Protein AF-A0A2S9FAB2-F1 (afdb_monomer_lite)

Secondary structure (DSSP, 8-state):
------SS--TTT-S--PPP---HHHHHHHHHHHH----EEEE---SSSEEEEEE-TT--EEEEEEE--TTS-HHHHHHHHHHHHHHHHH-TTS----PPP-TTS-SS-EEESSSSSEEE-

pLDDT: mean 88.56, std 12.94, range [40.56, 98.06]

Foldseek 3Di:
DPPPDPPADDCVVDVFAAEQPFDQVNVCVCCCPWAVDNWGWDWPDDGHWTKTFTAHPVRHTPDIDIKHRPRDDPVNVVVVLVVQVVCCVVPVVDDGDHFDATPVRDSWDWDPPSGPDTIID

Radius of gyration: 15.73 Å; chains: 1; bounding box: 43×38×42 Å

Sequence (121 aa):
MHSDSPAGFNFLEQRELPAPQVSEAQAQDILAAHYGLAAHATSLGSQQDKNFTVHDENGTVLGVLKIANPAFTPAELAAQDAAATLIADAEPTLRVSVPLPNTDGEKCTAVTGLVDGTAYV

Structure (mmCIF, N/CA/C/O backbone):
data_AF-A0A2S9FAB2-F1
#
_entry.id   AF-A0A2S9FAB2-F1
#
loop_
_atom_site.group_PDB
_atom_site.id
_atom_site.type_symbol
_atom_site.label_atom_id
_atom_site.label_alt_id
_atom_site.label_comp_id
_atom_site.label_asym_id
_atom_site.label_entity_id
_atom_site.label_seq_id
_atom_site.pdbx_PDB_ins_code
_atom_site.Cartn_x
_atom_site.Cartn_y
_atom_site.Cartn_z
_atom_site.occupancy
_atom_site.B_iso_or_equiv
_atom_site.auth_seq_id
_atom_site.auth_comp_id
_atom_site.auth_asym_id
_atom_site.auth_atom_id
_atom_site.pdbx_PDB_model_num
ATOM 1 N N . MET A 1 1 ? 29.163 10.207 -25.923 1.00 40.56 1 MET A N 1
ATOM 2 C CA . MET A 1 1 ? 28.844 9.335 -24.776 1.00 40.56 1 MET A CA 1
ATOM 3 C C . MET A 1 1 ? 27.448 9.712 -24.327 1.00 40.56 1 MET A C 1
ATOM 5 O O . MET A 1 1 ? 27.291 10.794 -23.786 1.00 40.56 1 MET A O 1
ATOM 9 N N . HIS A 1 2 ? 26.442 8.906 -24.667 1.00 42.38 2 HIS A N 1
ATOM 10 C CA . HIS A 1 2 ? 25.124 9.038 -24.049 1.00 42.38 2 HIS A CA 1
ATOM 11 C C . HIS A 1 2 ? 25.258 8.432 -22.654 1.00 42.38 2 HIS A C 1
ATOM 13 O O . HIS A 1 2 ? 25.544 7.244 -22.528 1.00 42.38 2 HIS A O 1
ATOM 19 N N . SER A 1 3 ? 25.180 9.274 -21.631 1.00 48.03 3 SER A N 1
ATOM 20 C CA . SER A 1 3 ? 24.963 8.838 -20.260 1.00 48.03 3 SER A CA 1
ATOM 21 C C . SER A 1 3 ? 23.567 8.232 -20.213 1.00 48.03 3 SER A C 1
ATOM 23 O O . SER A 1 3 ? 22.576 8.959 -20.238 1.00 48.03 3 SER A O 1
ATOM 25 N N . ASP A 1 4 ? 23.509 6.906 -20.235 1.00 54.16 4 ASP A N 1
ATOM 26 C CA . ASP A 1 4 ? 22.299 6.149 -19.945 1.00 54.16 4 ASP A CA 1
ATOM 27 C C . ASP A 1 4 ? 22.052 6.322 -18.441 1.00 54.16 4 ASP A C 1
ATOM 29 O O . ASP A 1 4 ? 22.584 5.586 -17.608 1.00 54.16 4 ASP A O 1
ATOM 33 N N . SER A 1 5 ? 21.386 7.419 -18.070 1.00 54.16 5 SER A N 1
ATOM 34 C CA . SER A 1 5 ? 20.937 7.608 -16.694 1.00 54.16 5 SER A CA 1
ATOM 35 C C . SER A 1 5 ? 19.972 6.469 -16.372 1.00 54.16 5 SER A C 1
ATOM 37 O O . SER A 1 5 ? 19.075 6.209 -17.179 1.00 54.16 5 SER A O 1
ATOM 39 N N . PRO A 1 6 ? 20.131 5.775 -15.231 1.00 53.69 6 PRO A N 1
ATOM 40 C CA . PRO A 1 6 ? 19.186 4.740 -14.850 1.00 53.69 6 PRO A CA 1
ATOM 41 C C . PRO A 1 6 ? 17.785 5.355 -14.805 1.00 53.69 6 PRO A C 1
ATOM 43 O O . PRO A 1 6 ? 17.596 6.447 -14.277 1.00 53.69 6 PRO A O 1
ATOM 46 N N . ALA A 1 7 ? 16.805 4.660 -15.384 1.00 65.69 7 ALA A N 1
ATOM 47 C CA . ALA A 1 7 ? 15.415 5.117 -15.410 1.00 65.69 7 ALA A CA 1
ATOM 48 C C . ALA A 1 7 ? 14.771 5.183 -14.008 1.00 65.69 7 ALA A C 1
ATOM 50 O O . ALA A 1 7 ? 13.677 5.724 -13.873 1.00 65.69 7 ALA A O 1
ATOM 51 N N . GLY A 1 8 ? 15.443 4.633 -12.992 1.00 62.66 8 GLY A N 1
ATOM 52 C CA . GLY A 1 8 ? 15.024 4.607 -11.593 1.00 62.66 8 GLY A CA 1
ATOM 53 C C . GLY A 1 8 ? 15.958 5.395 -10.674 1.00 62.66 8 GLY A C 1
ATOM 54 O O . GLY A 1 8 ? 16.930 6.021 -11.107 1.00 62.66 8 GLY A O 1
ATOM 55 N N . PHE A 1 9 ? 15.668 5.356 -9.376 1.00 67.25 9 PHE A N 1
ATOM 56 C CA . PHE A 1 9 ? 16.416 6.124 -8.385 1.00 67.25 9 PHE A CA 1
ATOM 57 C C . PHE A 1 9 ? 17.896 5.713 -8.301 1.00 67.25 9 PHE A C 1
ATOM 59 O O . PHE A 1 9 ? 18.233 4.545 -8.096 1.00 67.25 9 PHE A O 1
ATOM 66 N N . ASN A 1 10 ? 18.802 6.690 -8.404 1.00 73.12 10 ASN A N 1
ATOM 67 C CA . ASN A 1 10 ? 20.240 6.452 -8.324 1.00 73.12 10 ASN A CA 1
ATOM 68 C C . ASN A 1 10 ? 20.768 6.596 -6.885 1.00 73.12 10 ASN A C 1
ATOM 70 O O . ASN A 1 10 ? 21.169 7.677 -6.449 1.00 73.12 10 ASN A O 1
ATOM 74 N N . PHE A 1 11 ? 20.847 5.473 -6.170 1.00 66.62 11 PHE A N 1
ATOM 75 C CA . PHE A 1 11 ? 21.362 5.396 -4.794 1.00 66.62 11 PHE A CA 1
ATOM 76 C C . PHE A 1 11 ? 22.841 5.789 -4.627 1.00 66.62 11 PHE A C 1
ATOM 78 O O . PHE A 1 11 ? 23.293 6.019 -3.506 1.00 66.62 11 PHE A O 1
ATOM 85 N N . LEU A 1 12 ? 23.623 5.849 -5.712 1.00 69.56 12 LEU A N 1
ATOM 86 C CA . LEU A 1 12 ? 25.028 6.271 -5.652 1.00 69.56 12 LEU A CA 1
ATOM 87 C C . LEU A 1 12 ? 25.173 7.797 -5.664 1.00 69.56 12 LEU A C 1
ATOM 89 O O . LEU A 1 12 ? 26.172 8.324 -5.176 1.00 69.56 12 LEU A O 1
ATOM 93 N N . GLU A 1 13 ? 24.175 8.502 -6.198 1.00 68.62 13 GLU A N 1
ATOM 94 C CA . GLU A 1 13 ? 24.152 9.964 -6.289 1.00 68.62 13 GLU A CA 1
ATOM 95 C C . GLU A 1 13 ? 23.318 10.602 -5.173 1.00 68.62 13 GLU A C 1
ATOM 97 O O . GLU A 1 13 ? 23.619 11.716 -4.743 1.00 68.62 13 GLU A O 1
ATOM 102 N N . GLN A 1 14 ? 22.308 9.895 -4.656 1.00 63.03 14 GLN A N 1
ATOM 103 C CA . GLN A 1 14 ? 21.452 10.368 -3.569 1.00 63.03 14 GLN A CA 1
ATOM 104 C C . GLN A 1 14 ? 21.472 9.389 -2.392 1.00 63.03 14 GLN A C 1
ATOM 106 O O . GLN A 1 14 ? 21.125 8.218 -2.521 1.00 63.03 14 GLN A O 1
ATOM 111 N N . ARG A 1 15 ? 21.907 9.891 -1.227 1.00 61.06 15 ARG A N 1
ATOM 112 C CA . ARG A 1 15 ? 22.207 9.076 -0.037 1.00 61.06 15 ARG A CA 1
ATOM 113 C C . ARG A 1 15 ? 20.979 8.494 0.658 1.00 61.06 15 ARG A C 1
ATOM 115 O O . ARG A 1 15 ? 21.099 7.436 1.267 1.00 61.06 15 ARG A O 1
ATOM 122 N N . GLU A 1 16 ? 19.841 9.179 0.611 1.00 67.56 16 GLU A N 1
ATOM 123 C CA . GLU A 1 16 ? 18.630 8.777 1.327 1.00 67.56 16 GLU A CA 1
ATOM 124 C C . GLU A 1 16 ? 17.383 9.108 0.505 1.00 67.56 16 GLU A C 1
ATOM 126 O O . GLU A 1 16 ? 17.321 10.141 -0.162 1.00 67.56 16 GLU A O 1
ATOM 131 N N . LEU A 1 17 ? 16.392 8.220 0.587 1.00 75.06 17 LEU A N 1
ATOM 132 C CA . LEU A 1 17 ? 15.041 8.409 0.069 1.00 75.06 17 LEU A CA 1
ATOM 133 C C . LEU A 1 17 ? 14.121 8.660 1.260 1.00 75.06 17 LEU A C 1
ATOM 135 O O . LEU A 1 17 ? 13.674 7.692 1.871 1.00 75.06 17 LEU A O 1
ATOM 139 N N . PRO A 1 18 ? 13.854 9.918 1.646 1.00 79.88 18 PRO A N 1
ATOM 140 C CA . PRO A 1 18 ? 12.978 10.173 2.775 1.00 79.88 18 PRO A CA 1
ATOM 141 C C . PRO A 1 18 ? 11.581 9.625 2.482 1.00 79.88 18 PRO A C 1
ATOM 143 O O . PRO A 1 18 ? 11.029 9.841 1.401 1.00 79.88 18 PRO A O 1
ATOM 146 N N . ALA A 1 19 ? 11.004 8.941 3.468 1.00 83.31 19 ALA A N 1
ATOM 147 C CA . ALA A 1 19 ? 9.637 8.452 3.386 1.00 83.31 19 ALA A CA 1
ATOM 148 C C . ALA A 1 19 ? 8.637 9.600 3.132 1.00 83.31 19 ALA A C 1
ATOM 150 O O . ALA A 1 19 ? 8.793 10.686 3.716 1.00 83.31 19 ALA A O 1
ATOM 151 N N . PRO A 1 20 ? 7.573 9.355 2.340 1.00 86.19 20 PRO A N 1
ATOM 152 C CA . PRO A 1 20 ? 6.453 10.276 2.194 1.00 86.19 20 PRO A CA 1
ATOM 153 C C . PRO A 1 20 ? 5.937 10.777 3.548 1.00 86.19 20 PRO A C 1
ATOM 155 O O . PRO A 1 20 ? 5.670 9.991 4.464 1.00 86.19 20 PRO A O 1
ATOM 158 N N . GLN A 1 21 ? 5.765 12.094 3.676 1.00 89.75 21 GLN A N 1
ATOM 159 C CA . GLN A 1 21 ? 5.213 12.723 4.878 1.00 89.75 21 GLN A CA 1
ATOM 160 C C . GLN A 1 21 ? 3.684 12.672 4.852 1.00 89.75 21 GLN A C 1
ATOM 162 O O . GLN A 1 21 ? 3.012 13.679 4.659 1.00 89.75 21 GLN A O 1
ATOM 167 N N . VAL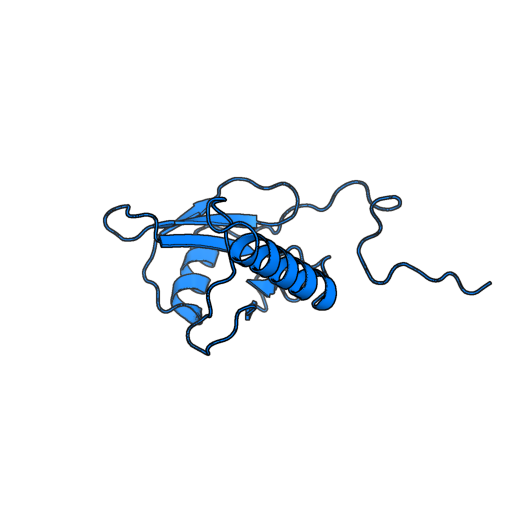 A 1 22 ? 3.145 11.467 5.032 1.00 93.06 22 VAL A N 1
ATOM 168 C CA . VAL A 1 22 ? 1.702 11.215 5.090 1.00 93.06 22 VAL A CA 1
ATOM 169 C C . VAL A 1 22 ? 1.278 10.991 6.537 1.00 93.06 22 VAL A C 1
ATOM 171 O O . VAL A 1 22 ? 1.897 10.207 7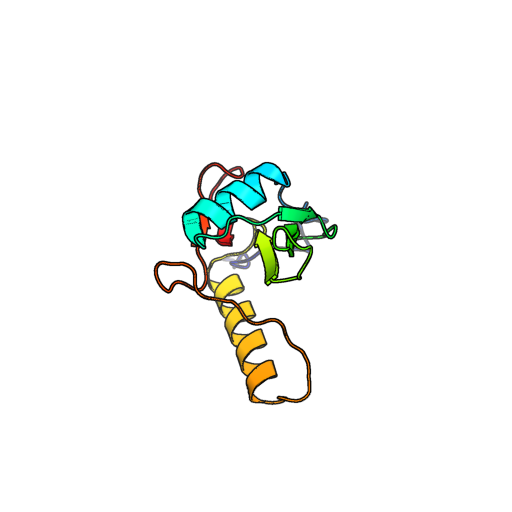.265 1.00 93.06 22 VAL A O 1
ATOM 174 N N . SER A 1 23 ? 0.235 11.701 6.961 1.00 95.00 23 SER A N 1
ATOM 175 C CA . SER A 1 23 ? -0.370 11.559 8.287 1.00 95.00 23 SER A CA 1
ATOM 176 C C . SER A 1 23 ? -1.311 10.355 8.363 1.00 95.00 23 SER A C 1
ATOM 178 O O . SER A 1 23 ? -1.800 9.854 7.353 1.00 95.00 23 SER A O 1
ATOM 180 N N . GLU A 1 24 ? -1.608 9.910 9.581 1.00 96.75 24 GLU A N 1
ATOM 181 C CA . GLU A 1 24 ? -2.590 8.845 9.814 1.00 96.75 24 GLU A CA 1
ATOM 182 C C . GLU A 1 24 ? -4.001 9.254 9.372 1.00 96.75 24 GLU A C 1
ATOM 184 O O . GLU A 1 24 ? -4.722 8.421 8.840 1.00 96.75 24 GLU A O 1
ATOM 189 N N . ALA A 1 25 ? -4.376 10.531 9.510 1.00 97.19 25 ALA A N 1
ATOM 190 C CA . ALA A 1 25 ? -5.661 11.035 9.023 1.00 97.19 25 ALA A CA 1
ATOM 191 C C . ALA A 1 25 ? -5.770 10.929 7.492 1.00 97.19 25 ALA A C 1
ATOM 193 O O . ALA A 1 25 ? -6.734 10.376 6.982 1.00 97.19 25 ALA A O 1
ATOM 194 N N . GLN A 1 26 ? -4.733 11.348 6.759 1.00 96.88 26 GLN A N 1
ATOM 195 C CA . GLN A 1 26 ? -4.699 11.200 5.298 1.00 96.88 26 GLN A CA 1
ATOM 196 C C . GLN A 1 26 ? -4.722 9.728 4.863 1.00 96.88 26 GLN A C 1
ATOM 198 O O . GLN A 1 26 ? -5.348 9.389 3.864 1.00 96.88 26 GLN A O 1
ATOM 203 N N . ALA A 1 27 ? -4.061 8.838 5.609 1.00 97.06 27 ALA A N 1
ATOM 204 C CA . ALA A 1 27 ? -4.140 7.401 5.358 1.00 97.06 27 ALA A CA 1
ATOM 205 C C . ALA A 1 27 ? -5.574 6.867 5.528 1.00 97.06 27 ALA A C 1
ATOM 207 O O . ALA A 1 27 ? -6.020 6.048 4.728 1.00 97.06 27 ALA A O 1
ATOM 208 N N . GLN A 1 28 ? -6.313 7.353 6.530 1.00 97.94 28 GLN A N 1
ATOM 209 C CA . GLN A 1 28 ? -7.724 7.005 6.737 1.00 97.94 28 GLN A CA 1
ATOM 210 C C . GLN A 1 28 ? -8.614 7.548 5.612 1.00 97.94 28 GLN A C 1
ATOM 212 O O . GLN A 1 28 ? -9.471 6.819 5.118 1.00 97.94 28 GLN A O 1
ATOM 217 N N . ASP A 1 29 ? -8.361 8.770 5.136 1.00 97.62 29 ASP A N 1
ATOM 218 C CA . ASP A 1 29 ? -9.077 9.342 3.989 1.00 97.62 29 ASP A CA 1
ATOM 219 C C . ASP A 1 29 ? -8.875 8.498 2.717 1.00 97.62 29 ASP A C 1
ATOM 221 O O . ASP A 1 29 ? -9.830 8.233 1.989 1.00 97.62 29 ASP A O 1
ATOM 225 N N . ILE A 1 30 ? -7.651 8.010 2.475 1.00 97.31 30 ILE A N 1
ATOM 226 C CA . ILE A 1 30 ? -7.333 7.110 1.351 1.00 97.31 30 ILE A C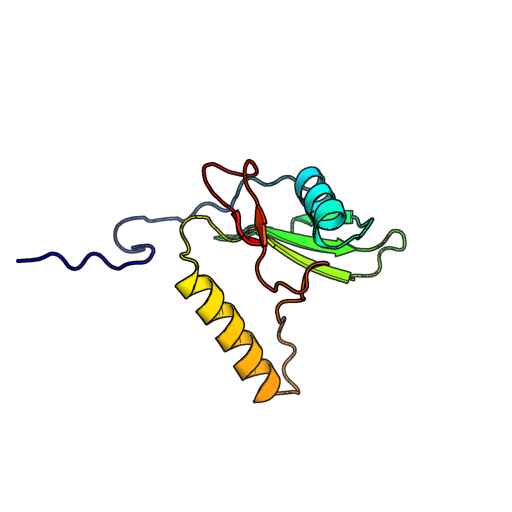A 1
ATOM 227 C C . ILE A 1 30 ? -8.091 5.784 1.475 1.00 97.31 30 ILE A C 1
ATOM 229 O O . ILE A 1 30 ? -8.673 5.311 0.497 1.00 97.31 30 ILE A O 1
ATOM 233 N N . LEU A 1 31 ? -8.107 5.187 2.671 1.00 97.81 31 LEU A N 1
ATOM 234 C CA . LEU A 1 31 ? -8.834 3.943 2.943 1.00 97.81 31 LEU A CA 1
ATOM 235 C C . LEU A 1 31 ? -10.337 4.102 2.696 1.00 97.81 31 LEU A C 1
ATOM 237 O O . LEU A 1 31 ? -10.951 3.244 2.059 1.00 97.81 31 LEU A O 1
ATOM 241 N N . ALA A 1 32 ? -10.921 5.216 3.134 1.00 97.44 32 ALA A N 1
ATOM 242 C CA . ALA A 1 32 ? -12.327 5.509 2.902 1.00 97.44 32 ALA A CA 1
ATOM 243 C C . ALA A 1 32 ? -12.622 5.735 1.410 1.00 97.44 32 ALA A C 1
ATOM 245 O O . ALA A 1 32 ? -13.579 5.170 0.883 1.00 97.44 32 ALA A O 1
ATOM 246 N N . ALA A 1 33 ? -11.794 6.528 0.725 1.00 97.12 33 ALA A N 1
ATOM 247 C CA . ALA A 1 33 ? -12.033 6.941 -0.655 1.00 97.12 33 ALA A CA 1
ATOM 248 C C . ALA A 1 33 ? -11.819 5.819 -1.682 1.00 97.12 33 ALA A C 1
ATOM 250 O O . ALA A 1 33 ? -12.610 5.701 -2.613 1.00 97.12 33 ALA A O 1
ATOM 251 N N . HIS A 1 34 ? -10.769 5.009 -1.521 1.00 97.19 34 HIS A N 1
ATOM 252 C CA . HIS A 1 34 ? -10.355 4.030 -2.535 1.00 97.19 34 HIS A CA 1
ATOM 253 C C . HIS A 1 34 ? -10.638 2.582 -2.144 1.00 97.19 34 HIS A C 1
ATOM 255 O O . HIS A 1 34 ? -10.721 1.716 -3.009 1.00 97.19 34 HIS A O 1
ATOM 261 N N . TYR A 1 35 ? -10.792 2.296 -0.851 1.00 96.75 35 TYR A N 1
ATOM 262 C CA . TYR A 1 35 ? -11.033 0.936 -0.366 1.00 96.75 35 TYR A CA 1
ATOM 263 C C . TYR A 1 35 ? -12.414 0.775 0.283 1.00 96.75 35 TYR A C 1
ATOM 265 O O . TYR A 1 35 ? -12.804 -0.342 0.616 1.00 96.75 35 TYR A O 1
ATOM 273 N N . GLY A 1 36 ? -13.177 1.864 0.455 1.00 96.50 36 GLY A N 1
ATOM 274 C CA . GLY A 1 36 ? -14.477 1.836 1.129 1.00 96.50 36 GLY A CA 1
ATOM 275 C C . GLY A 1 36 ? -14.384 1.416 2.600 1.00 96.50 36 GLY A C 1
ATOM 276 O O . GLY A 1 36 ? -15.363 0.929 3.164 1.00 96.50 36 GLY A O 1
ATOM 277 N N . LEU A 1 37 ? -13.205 1.562 3.214 1.00 96.56 37 LEU A N 1
ATOM 278 C CA . LEU A 1 37 ? -12.927 1.112 4.573 1.00 96.56 37 LEU A CA 1
ATOM 279 C C . LEU A 1 37 ? -13.005 2.283 5.553 1.00 96.56 37 LEU A C 1
ATOM 281 O O . LEU A 1 37 ? -12.161 3.176 5.540 1.00 96.56 37 LEU A O 1
ATOM 285 N N . ALA A 1 38 ? -13.980 2.232 6.461 1.00 96.06 38 ALA A N 1
ATOM 286 C CA . ALA A 1 38 ? -13.944 3.004 7.698 1.00 96.06 38 ALA A CA 1
ATOM 287 C C . ALA A 1 38 ? -13.001 2.291 8.679 1.00 96.06 38 ALA A C 1
ATOM 289 O O . ALA A 1 38 ? -13.402 1.379 9.400 1.00 96.06 38 ALA A O 1
ATOM 290 N N . ALA A 1 39 ? -11.720 2.646 8.627 1.00 97.31 39 ALA A N 1
ATOM 291 C CA . ALA A 1 39 ? -10.667 1.982 9.382 1.00 97.31 39 ALA A CA 1
ATOM 292 C C . ALA A 1 39 ? -9.694 2.998 9.976 1.00 97.31 39 ALA A C 1
ATOM 294 O O . ALA A 1 39 ? -9.544 4.112 9.479 1.00 97.31 39 ALA A O 1
ATOM 295 N N . HIS A 1 40 ? -8.998 2.586 11.026 1.00 97.88 40 HIS A N 1
ATOM 296 C CA . HIS A 1 40 ? -7.909 3.340 11.618 1.00 97.88 40 HIS A CA 1
ATOM 297 C C . HIS A 1 40 ? -6.570 2.919 11.010 1.00 97.88 40 HIS A C 1
ATOM 299 O O . HIS A 1 40 ? -6.340 1.749 10.694 1.00 97.88 40 HIS A O 1
ATOM 305 N N . ALA A 1 41 ? -5.665 3.885 10.884 1.00 97.94 41 ALA A N 1
ATOM 306 C CA . ALA A 1 41 ? -4.324 3.692 10.351 1.00 97.94 41 ALA A CA 1
ATOM 307 C C . ALA A 1 41 ? -3.288 4.106 11.398 1.00 97.94 41 ALA A C 1
ATOM 309 O O . ALA A 1 41 ? -3.363 5.213 11.924 1.00 97.94 41 ALA A O 1
ATOM 310 N N . THR A 1 42 ? -2.311 3.241 11.676 1.00 96.94 42 THR A N 1
ATOM 311 C CA . THR A 1 42 ? -1.200 3.540 12.594 1.00 96.94 42 THR A CA 1
ATOM 312 C C . THR A 1 42 ? 0.132 3.388 11.883 1.00 96.94 42 THR A C 1
ATOM 314 O O . THR A 1 42 ? 0.416 2.335 11.313 1.00 96.94 42 THR A O 1
ATOM 317 N N . SER A 1 43 ? 0.965 4.427 11.920 1.00 95.19 43 SER A N 1
ATOM 318 C CA . SER A 1 43 ? 2.267 4.428 11.247 1.00 95.19 43 SER A CA 1
ATOM 319 C C . SER A 1 43 ? 3.195 3.349 11.818 1.00 95.19 43 SER A C 1
ATOM 321 O O . SER A 1 43 ? 3.518 3.364 13.002 1.00 95.19 43 SER A O 1
ATOM 323 N N . LEU A 1 44 ? 3.724 2.478 10.955 1.00 91.31 44 LEU A N 1
ATOM 324 C CA . LEU A 1 44 ? 4.692 1.433 11.327 1.00 91.31 44 LEU A CA 1
ATOM 325 C C . LEU A 1 44 ? 6.144 1.933 11.409 1.00 91.31 44 LEU A C 1
ATOM 327 O O . LEU A 1 44 ? 7.043 1.188 11.796 1.00 91.31 44 LEU A O 1
ATOM 331 N N . GLY A 1 45 ? 6.378 3.196 11.039 1.00 76.81 45 GLY A N 1
ATOM 332 C CA . GLY A 1 45 ? 7.719 3.686 10.732 1.00 76.81 45 GLY A CA 1
ATOM 333 C C . GLY A 1 45 ? 8.183 3.153 9.375 1.00 76.81 45 GLY A C 1
ATOM 334 O O . GLY A 1 45 ? 7.712 2.123 8.897 1.00 76.81 45 GLY A O 1
ATOM 335 N N . SER A 1 46 ? 9.051 3.892 8.690 1.00 67.69 46 SER A N 1
ATOM 336 C CA . SER A 1 46 ? 9.563 3.447 7.396 1.00 67.69 46 SER A CA 1
ATOM 337 C C . SER A 1 46 ? 10.808 4.219 6.981 1.00 67.69 46 SER A C 1
ATOM 339 O O . SER A 1 46 ? 11.020 5.345 7.432 1.00 67.69 46 SE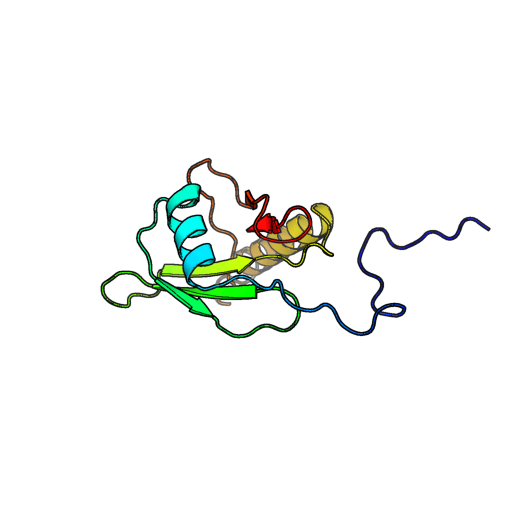R A O 1
ATOM 341 N N . GLN A 1 47 ? 11.621 3.587 6.134 1.00 69.94 47 GLN A N 1
ATOM 342 C CA . GLN A 1 47 ? 12.874 4.140 5.629 1.00 69.94 47 GLN A CA 1
ATOM 343 C C . GLN A 1 47 ? 12.740 4.700 4.205 1.00 69.94 47 GLN A C 1
ATOM 345 O O . GLN A 1 47 ? 13.408 5.680 3.922 1.00 69.94 47 GLN A O 1
ATOM 350 N N . GLN A 1 48 ? 11.860 4.146 3.352 1.00 86.44 48 GLN A N 1
ATOM 351 C CA . GLN A 1 48 ? 11.702 4.576 1.946 1.00 86.44 48 GLN A CA 1
ATOM 352 C C . GLN A 1 48 ? 10.241 4.822 1.548 1.00 86.44 48 GLN A C 1
ATOM 354 O O . GLN A 1 48 ? 9.917 5.908 1.078 1.00 86.44 48 GLN A O 1
ATOM 359 N N . ASP A 1 49 ? 9.353 3.853 1.778 1.00 91.62 49 ASP A N 1
ATOM 360 C CA . ASP A 1 49 ? 7.896 4.029 1.628 1.00 91.62 49 ASP A CA 1
ATOM 361 C C . ASP A 1 49 ? 7.295 4.646 2.903 1.00 91.62 49 ASP A C 1
ATOM 363 O O . ASP A 1 49 ? 8.029 4.960 3.835 1.00 91.62 49 ASP A O 1
ATOM 367 N N . LYS A 1 50 ? 5.977 4.805 3.016 1.00 93.88 50 LYS A N 1
ATOM 368 C CA . LYS A 1 50 ? 5.299 5.080 4.295 1.00 93.88 50 LYS A CA 1
ATOM 369 C C . LYS A 1 50 ? 4.220 4.025 4.523 1.00 93.88 50 LYS A C 1
ATOM 371 O O . LYS A 1 50 ? 3.263 3.956 3.766 1.00 93.88 50 LYS A O 1
ATOM 376 N N . ASN A 1 51 ? 4.379 3.217 5.569 1.00 95.06 51 ASN A N 1
ATOM 377 C CA . ASN A 1 51 ? 3.493 2.088 5.853 1.00 95.06 51 ASN A CA 1
ATOM 378 C C . ASN A 1 51 ? 2.628 2.349 7.087 1.00 95.06 51 ASN A C 1
ATOM 380 O O . ASN A 1 51 ? 3.121 2.858 8.101 1.00 95.06 51 ASN A O 1
ATOM 384 N N . PHE A 1 52 ? 1.367 1.931 7.020 1.00 96.81 52 PHE A N 1
ATOM 385 C CA . PHE A 1 52 ? 0.414 1.994 8.121 1.00 96.81 52 PHE A CA 1
ATOM 386 C C . PHE A 1 52 ? -0.227 0.631 8.352 1.00 96.81 52 PHE A C 1
ATOM 388 O O . PHE A 1 52 ? -0.717 0.022 7.405 1.00 96.81 52 PHE A O 1
ATOM 395 N N . THR A 1 53 ? -0.294 0.176 9.601 1.00 97.19 53 THR A N 1
ATOM 396 C CA . THR A 1 53 ? -1.191 -0.927 9.963 1.00 97.19 53 THR A CA 1
ATOM 397 C C . THR A 1 53 ? -2.622 -0.422 9.919 1.00 97.19 53 THR A C 1
ATOM 399 O O . THR A 1 53 ? -2.936 0.586 10.554 1.00 97.19 53 THR A O 1
ATOM 402 N N . VAL A 1 54 ? -3.484 -1.145 9.212 1.00 97.94 54 VAL A N 1
ATOM 403 C CA . VAL A 1 54 ? -4.911 -0.847 9.104 1.00 97.94 54 VAL A CA 1
ATOM 404 C C . VAL A 1 54 ? -5.676 -1.743 10.065 1.00 97.94 54 VAL A C 1
ATOM 406 O O . VAL A 1 54 ? -5.496 -2.963 10.036 1.00 97.94 54 VAL A O 1
ATOM 409 N N . HIS A 1 55 ? -6.527 -1.154 10.900 1.00 97.81 55 HIS A N 1
ATOM 410 C CA . HIS A 1 55 ? -7.397 -1.892 11.807 1.00 97.81 55 HIS A CA 1
ATOM 411 C C . HIS A 1 55 ? -8.840 -1.392 11.764 1.00 97.81 55 HIS A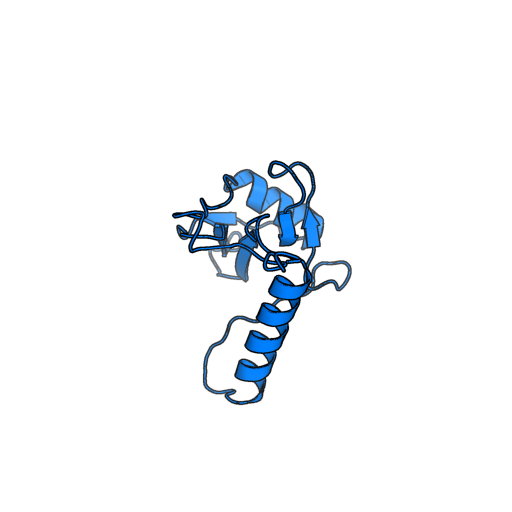 C 1
ATOM 413 O O . HIS A 1 55 ? -9.086 -0.205 11.552 1.00 97.81 55 HIS A O 1
ATOM 419 N N . ASP A 1 56 ? -9.789 -2.309 11.947 1.00 96.50 56 ASP A N 1
ATOM 420 C CA . ASP A 1 56 ? -11.202 -1.961 12.109 1.00 96.50 56 ASP A CA 1
ATOM 421 C C . ASP A 1 56 ? -11.478 -1.322 13.485 1.00 96.50 56 ASP A C 1
ATOM 423 O O . ASP A 1 56 ? -10.593 -1.213 14.340 1.00 96.50 56 ASP A O 1
ATOM 427 N N . GLU A 1 57 ? -12.729 -0.920 13.717 1.00 93.44 57 GLU A N 1
ATOM 428 C CA . GLU A 1 57 ? -13.182 -0.326 14.985 1.00 93.44 57 GLU A CA 1
ATOM 429 C C . GLU A 1 57 ? -12.991 -1.251 16.204 1.00 93.44 57 GLU A C 1
ATOM 431 O O . GLU A 1 57 ? -12.900 -0.778 17.336 1.00 93.44 57 GLU A O 1
ATOM 436 N N . ASN A 1 58 ? -12.901 -2.569 15.989 1.00 94.44 58 ASN A N 1
ATOM 437 C CA . ASN A 1 58 ? -12.683 -3.563 17.041 1.00 94.44 58 ASN A CA 1
ATOM 438 C C . ASN A 1 58 ? -11.189 -3.855 17.279 1.00 94.44 58 ASN A C 1
ATOM 440 O O . ASN A 1 58 ? -10.851 -4.655 18.154 1.00 94.44 58 ASN A O 1
ATOM 444 N N . GLY A 1 59 ? -10.290 -3.228 16.512 1.00 93.31 59 GLY A N 1
ATOM 445 C CA . GLY A 1 59 ? -8.847 -3.460 16.565 1.00 93.31 59 GLY A CA 1
ATOM 446 C C . GLY A 1 59 ? -8.370 -4.670 15.756 1.00 93.31 59 GLY A C 1
ATOM 447 O O . GLY A 1 59 ? -7.207 -5.062 15.877 1.00 93.31 59 GLY A O 1
ATOM 448 N N . THR A 1 60 ? -9.224 -5.272 14.925 1.00 96.44 60 THR A N 1
ATOM 449 C CA . THR A 1 60 ? -8.829 -6.356 14.017 1.00 96.44 60 THR A CA 1
ATOM 450 C C . THR A 1 60 ? -7.940 -5.798 12.918 1.00 96.44 60 THR A C 1
ATOM 452 O O . THR A 1 60 ? -8.331 -4.863 12.225 1.00 96.44 60 THR A O 1
ATOM 455 N N . VAL A 1 61 ? -6.763 -6.392 12.708 1.00 96.06 61 VAL A N 1
ATOM 456 C CA . VAL A 1 61 ? -5.871 -5.998 11.608 1.00 96.06 61 VAL A CA 1
ATOM 457 C C . VAL A 1 61 ? -6.481 -6.417 10.273 1.00 96.06 61 VAL A C 1
ATOM 459 O O . VAL A 1 61 ? -6.671 -7.605 10.019 1.00 96.06 61 VAL A O 1
ATOM 462 N N . LEU A 1 62 ? -6.742 -5.431 9.417 1.00 96.25 62 LEU A N 1
ATOM 463 C CA . LEU A 1 62 ? -7.270 -5.621 8.065 1.00 96.25 62 LEU A CA 1
ATOM 464 C C . LEU A 1 62 ? -6.151 -5.751 7.025 1.00 96.25 62 LEU A C 1
ATOM 466 O O . LEU A 1 62 ? -6.331 -6.398 5.999 1.00 96.25 62 LEU A O 1
ATOM 470 N N . GLY A 1 63 ? -4.988 -5.151 7.289 1.00 95.44 63 GLY A N 1
ATOM 471 C CA . GLY A 1 63 ? -3.849 -5.185 6.379 1.00 95.44 63 GLY A CA 1
ATOM 472 C C . GLY A 1 63 ? -2.842 -4.075 6.648 1.00 95.44 63 GLY A C 1
ATOM 473 O O . GLY A 1 63 ? -2.764 -3.532 7.753 1.00 95.44 63 GLY A O 1
ATOM 474 N N . VAL A 1 64 ? -2.070 -3.744 5.616 1.00 96.06 64 VAL A N 1
ATOM 475 C CA . VAL A 1 64 ? -1.119 -2.630 5.617 1.00 96.06 64 VAL A CA 1
ATOM 476 C C . VAL A 1 64 ? -1.431 -1.732 4.429 1.00 96.06 64 VAL A C 1
ATOM 478 O O . VAL A 1 64 ? -1.498 -2.218 3.304 1.00 96.06 64 VAL A O 1
ATOM 481 N N . LEU A 1 65 ? -1.588 -0.432 4.675 1.00 96.81 65 LEU A N 1
ATOM 482 C CA . LEU A 1 65 ? -1.585 0.578 3.621 1.00 96.81 65 LEU A CA 1
ATOM 483 C C . LEU A 1 65 ? -0.140 1.018 3.394 1.00 96.81 65 LEU A C 1
ATOM 485 O O . LEU A 1 65 ? 0.529 1.451 4.338 1.00 96.81 65 LEU A O 1
ATOM 489 N N . LYS A 1 66 ? 0.331 0.926 2.153 1.00 95.75 66 LYS A N 1
ATOM 490 C CA . LYS A 1 66 ? 1.657 1.384 1.745 1.00 95.75 66 LYS A CA 1
ATOM 491 C C . LYS A 1 66 ? 1.511 2.604 0.852 1.00 95.75 66 LYS A C 1
ATOM 493 O O . LYS A 1 66 ? 0.807 2.547 -0.139 1.00 95.75 66 LYS A O 1
ATOM 498 N N . ILE A 1 67 ? 2.212 3.682 1.180 1.00 95.19 67 ILE A N 1
ATOM 499 C CA . ILE A 1 67 ? 2.394 4.824 0.285 1.00 95.19 67 ILE A CA 1
ATOM 500 C C . ILE A 1 67 ? 3.788 4.710 -0.316 1.00 95.19 67 ILE A C 1
ATOM 502 O O . ILE A 1 67 ? 4.786 4.841 0.402 1.00 95.19 67 ILE A O 1
ATOM 506 N N . ALA A 1 68 ? 3.854 4.446 -1.615 1.00 93.69 68 ALA A N 1
ATOM 507 C CA . ALA A 1 68 ? 5.112 4.349 -2.332 1.00 93.69 68 ALA A CA 1
ATOM 508 C C . ALA A 1 68 ? 5.839 5.697 -2.357 1.00 93.69 68 ALA A C 1
ATOM 510 O O . ALA A 1 68 ? 5.221 6.757 -2.510 1.00 93.69 68 ALA A O 1
ATOM 511 N N . ASN A 1 69 ? 7.165 5.659 -2.250 1.00 90.75 69 ASN A N 1
ATOM 512 C CA . ASN A 1 69 ? 7.976 6.841 -2.508 1.00 90.75 69 ASN A CA 1
ATOM 513 C C . ASN A 1 69 ? 7.792 7.318 -3.967 1.00 90.75 69 ASN A C 1
ATOM 515 O O . ASN A 1 69 ? 7.963 6.500 -4.874 1.00 90.75 69 ASN A O 1
ATOM 519 N N . PRO A 1 70 ? 7.526 8.614 -4.233 1.00 87.88 70 PRO A N 1
ATOM 520 C CA . PRO A 1 70 ? 7.417 9.148 -5.597 1.00 87.88 70 PRO A CA 1
ATOM 521 C C . PRO A 1 70 ? 8.667 8.962 -6.464 1.00 87.88 70 PRO A C 1
ATOM 523 O O . PRO A 1 70 ? 8.601 9.112 -7.680 1.00 87.88 70 PRO A O 1
ATOM 526 N N . ALA A 1 71 ? 9.812 8.652 -5.851 1.00 87.44 71 ALA A N 1
ATOM 527 C CA . ALA A 1 71 ? 11.027 8.294 -6.568 1.00 87.44 71 ALA A CA 1
ATOM 528 C C . ALA A 1 71 ? 10.930 6.962 -7.331 1.00 87.44 71 ALA A C 1
ATOM 530 O O . ALA A 1 71 ? 11.733 6.735 -8.236 1.00 87.44 71 ALA A O 1
ATOM 531 N N . PHE A 1 72 ? 9.987 6.085 -6.971 1.00 88.31 72 PHE A N 1
ATOM 532 C CA . PHE A 1 72 ? 9.763 4.834 -7.682 1.00 88.31 72 PHE A CA 1
ATOM 533 C C . PHE A 1 72 ? 8.878 5.049 -8.904 1.00 88.31 72 PHE A C 1
ATOM 535 O O . PHE A 1 72 ? 7.809 5.658 -8.849 1.00 88.31 72 PHE A O 1
ATOM 542 N N . THR A 1 73 ? 9.318 4.491 -10.022 1.00 89.62 73 THR A N 1
ATOM 543 C CA . THR A 1 73 ? 8.567 4.492 -11.271 1.00 89.62 73 THR A CA 1
ATOM 544 C C . THR A 1 73 ? 7.435 3.459 -11.237 1.00 89.62 73 THR A C 1
ATOM 546 O O . THR A 1 73 ? 7.547 2.432 -10.563 1.00 89.62 73 THR A O 1
ATOM 549 N N . PRO A 1 74 ? 6.369 3.635 -12.041 1.00 89.69 74 PRO A N 1
ATOM 550 C CA . PRO A 1 74 ? 5.311 2.630 -12.164 1.00 89.69 74 PRO A CA 1
ATOM 551 C C . PRO A 1 74 ? 5.823 1.237 -12.563 1.00 89.69 74 PRO A C 1
ATOM 553 O O . PRO A 1 74 ? 5.281 0.229 -12.119 1.00 89.69 74 PRO A O 1
ATOM 556 N N . ALA A 1 75 ? 6.887 1.166 -13.372 1.00 91.69 75 ALA A N 1
ATOM 557 C CA . ALA A 1 75 ? 7.500 -0.101 -13.766 1.00 91.69 75 ALA A CA 1
ATOM 558 C C . ALA A 1 75 ? 8.195 -0.800 -12.585 1.00 91.69 75 ALA A C 1
ATOM 560 O O . ALA A 1 75 ? 8.084 -2.016 -12.445 1.00 91.69 75 ALA A O 1
ATOM 561 N N . GLU A 1 76 ? 8.876 -0.045 -11.718 1.00 92.94 76 GLU A N 1
ATOM 562 C CA . GLU A 1 76 ? 9.480 -0.585 -10.495 1.00 92.94 76 GLU A CA 1
ATOM 563 C C . GLU A 1 76 ? 8.414 -1.059 -9.505 1.00 92.94 76 GLU A C 1
ATOM 565 O O . GLU A 1 76 ? 8.577 -2.120 -8.906 1.00 92.94 76 GLU A O 1
ATOM 570 N N . LEU A 1 77 ? 7.307 -0.323 -9.363 1.00 93.12 77 LEU A N 1
ATOM 571 C CA . LEU A 1 77 ? 6.183 -0.735 -8.516 1.00 93.12 77 LEU A CA 1
ATOM 572 C C . LEU A 1 77 ? 5.526 -2.020 -9.041 1.00 93.12 77 LEU A C 1
ATOM 574 O O . LEU A 1 77 ? 5.377 -2.985 -8.295 1.00 93.12 77 LEU A O 1
ATOM 578 N N . ALA A 1 78 ? 5.245 -2.095 -10.344 1.00 92.88 78 ALA A N 1
ATOM 579 C CA . ALA A 1 78 ? 4.696 -3.302 -10.961 1.00 92.88 78 ALA A CA 1
ATOM 580 C C . ALA A 1 78 ? 5.633 -4.517 -10.818 1.00 92.88 78 ALA A C 1
ATOM 582 O O . ALA A 1 78 ? 5.173 -5.642 -10.616 1.00 92.88 78 ALA A O 1
ATOM 583 N N . ALA A 1 79 ? 6.951 -4.304 -10.896 1.00 94.94 79 ALA A N 1
ATOM 584 C CA . ALA A 1 79 ? 7.935 -5.361 -10.678 1.00 94.94 79 ALA A CA 1
ATOM 585 C C . ALA A 1 79 ? 7.931 -5.871 -9.226 1.00 94.94 79 ALA A C 1
ATOM 587 O O . ALA A 1 79 ? 8.045 -7.079 -9.010 1.00 94.94 79 ALA A O 1
ATOM 588 N N . GLN A 1 80 ? 7.762 -4.983 -8.238 1.00 94.38 80 GLN A N 1
ATOM 589 C CA . GLN A 1 80 ? 7.612 -5.371 -6.830 1.00 94.38 80 GLN A CA 1
ATOM 590 C C . GLN A 1 80 ? 6.361 -6.237 -6.621 1.00 94.38 80 GLN A C 1
ATOM 592 O O . GLN A 1 80 ? 6.453 -7.307 -6.016 1.00 94.38 80 GLN A O 1
ATOM 597 N N . ASP A 1 81 ? 5.221 -5.824 -7.177 1.00 94.56 81 ASP A N 1
ATOM 598 C CA . ASP A 1 81 ? 3.950 -6.553 -7.068 1.00 94.56 81 ASP A CA 1
ATOM 599 C C . ASP A 1 81 ? 4.017 -7.940 -7.717 1.00 94.56 81 ASP A C 1
ATOM 601 O O . ASP A 1 81 ? 3.543 -8.939 -7.158 1.00 94.56 81 ASP A O 1
ATOM 605 N N . ALA A 1 82 ? 4.643 -8.018 -8.895 1.00 95.38 82 ALA A N 1
ATOM 606 C CA . ALA A 1 82 ? 4.867 -9.272 -9.600 1.00 95.38 82 ALA A CA 1
ATOM 607 C C . ALA A 1 82 ? 5.783 -10.208 -8.800 1.00 95.38 82 ALA A C 1
ATOM 609 O O . ALA A 1 82 ? 5.491 -11.398 -8.690 1.00 95.38 82 ALA A O 1
ATOM 610 N N . ALA A 1 83 ? 6.853 -9.680 -8.197 1.00 96.56 83 ALA A N 1
ATOM 611 C CA . ALA A 1 83 ? 7.757 -10.463 -7.363 1.00 96.56 83 ALA A CA 1
ATOM 612 C C . ALA A 1 83 ? 7.057 -11.006 -6.106 1.00 96.56 83 ALA A C 1
ATOM 614 O O . ALA A 1 83 ? 7.198 -12.188 -5.798 1.00 96.56 83 ALA A O 1
ATOM 615 N N . ALA A 1 84 ? 6.265 -10.184 -5.410 1.00 95.94 84 ALA A N 1
ATOM 616 C CA . ALA A 1 84 ? 5.509 -10.622 -4.235 1.00 95.94 84 ALA A CA 1
ATOM 617 C C . ALA A 1 84 ? 4.510 -11.739 -4.580 1.00 95.94 84 ALA A C 1
ATOM 619 O O . ALA A 1 84 ? 4.439 -12.744 -3.873 1.00 95.94 84 ALA A O 1
ATOM 620 N N . THR A 1 85 ? 3.794 -11.589 -5.700 1.00 95.94 85 THR A N 1
ATOM 621 C CA . THR A 1 85 ? 2.856 -12.606 -6.205 1.00 95.94 85 THR A CA 1
ATOM 622 C C . THR A 1 85 ? 3.585 -13.905 -6.553 1.00 95.94 85 THR A C 1
ATOM 624 O O . THR A 1 85 ? 3.183 -14.971 -6.101 1.00 95.94 85 THR A O 1
ATOM 627 N N . LEU A 1 86 ? 4.707 -13.819 -7.278 1.00 97.62 86 LEU A N 1
ATOM 628 C CA . LEU A 1 86 ? 5.515 -14.982 -7.650 1.00 97.62 86 LEU A CA 1
ATOM 629 C C . LEU A 1 86 ? 5.984 -15.769 -6.418 1.00 97.62 86 LEU A C 1
ATOM 631 O O . LEU A 1 86 ? 5.922 -16.995 -6.418 1.00 97.62 86 LEU A O 1
ATOM 635 N N . ILE A 1 87 ? 6.452 -15.079 -5.372 1.00 97.69 87 ILE A N 1
ATOM 636 C CA . ILE A 1 87 ? 6.898 -15.739 -4.138 1.00 97.69 87 ILE A CA 1
ATOM 637 C C . ILE A 1 87 ? 5.711 -16.403 -3.432 1.00 97.69 87 ILE A C 1
ATOM 639 O O . ILE A 1 87 ? 5.846 -17.540 -2.990 1.00 97.69 87 ILE A O 1
ATOM 643 N N . ALA A 1 88 ? 4.560 -15.730 -3.340 1.00 96.94 88 ALA A N 1
ATOM 644 C CA . ALA A 1 88 ? 3.365 -16.299 -2.715 1.00 96.94 88 ALA A CA 1
ATOM 645 C C . ALA A 1 88 ? 2.876 -17.571 -3.436 1.00 96.94 88 ALA A C 1
ATOM 647 O O . ALA A 1 88 ? 2.499 -18.540 -2.777 1.00 96.94 88 ALA A O 1
ATOM 648 N N . ASP A 1 89 ? 2.933 -17.584 -4.771 1.00 96.56 89 ASP A N 1
ATOM 649 C CA . ASP A 1 89 ? 2.536 -18.732 -5.591 1.00 96.56 89 ASP A CA 1
ATOM 650 C C . ASP A 1 89 ? 3.547 -19.887 -5.503 1.00 96.56 89 ASP A C 1
ATOM 652 O O . ASP A 1 89 ? 3.160 -21.055 -5.425 1.00 96.56 89 ASP A O 1
ATOM 656 N N . ALA A 1 90 ? 4.846 -19.571 -5.521 1.00 98.06 90 ALA A N 1
ATOM 657 C CA . ALA A 1 90 ? 5.917 -20.565 -5.484 1.00 98.06 90 ALA A CA 1
ATOM 658 C C . ALA A 1 90 ? 6.107 -21.183 -4.091 1.00 98.06 90 ALA A C 1
ATOM 660 O O . ALA A 1 90 ? 6.412 -22.369 -3.987 1.00 98.06 90 ALA A O 1
ATOM 661 N N . GLU A 1 91 ? 5.903 -20.399 -3.029 1.00 97.50 91 GLU A N 1
ATOM 662 C CA . GLU A 1 91 ? 6.128 -20.800 -1.638 1.00 97.50 91 GLU A CA 1
ATOM 663 C C . GLU A 1 91 ? 4.896 -20.515 -0.757 1.00 97.50 91 GLU A C 1
ATOM 665 O O . GLU A 1 91 ? 4.946 -19.646 0.117 1.00 97.50 91 GLU A O 1
ATOM 670 N N . PRO A 1 92 ? 3.792 -21.282 -0.887 1.00 95.44 92 PRO A N 1
ATOM 671 C CA . PRO A 1 92 ? 2.530 -20.991 -0.189 1.00 95.44 92 PRO A CA 1
ATOM 672 C C . PRO A 1 92 ? 2.607 -21.035 1.345 1.00 95.44 92 PRO A C 1
ATOM 674 O O . PRO A 1 92 ? 1.689 -20.601 2.039 1.00 95.44 92 PRO A O 1
ATOM 677 N N . THR A 1 93 ? 3.679 -21.611 1.897 1.00 97.00 93 THR A N 1
ATOM 678 C CA . THR A 1 93 ? 3.914 -21.652 3.349 1.00 97.00 93 THR A CA 1
ATOM 679 C C . THR A 1 93 ? 4.570 -20.376 3.878 1.00 97.00 93 THR A C 1
ATOM 681 O O . THR A 1 93 ? 4.492 -20.096 5.079 1.00 97.00 93 THR A O 1
ATOM 684 N N . LEU A 1 94 ? 5.193 -19.580 3.003 1.00 96.19 94 LEU A N 1
ATOM 685 C CA . LEU A 1 94 ? 5.762 -18.294 3.361 1.00 96.19 94 LEU A CA 1
ATOM 686 C C . LEU A 1 94 ? 4.652 -17.242 3.383 1.00 96.19 94 LEU A C 1
ATOM 688 O O . LEU A 1 94 ? 3.940 -17.023 2.407 1.00 96.19 94 LEU A O 1
ATOM 692 N N . ARG A 1 95 ? 4.520 -16.544 4.511 1.00 93.44 95 ARG A N 1
ATOM 693 C CA . ARG A 1 95 ? 3.579 -15.427 4.622 1.00 93.44 95 ARG A CA 1
ATOM 694 C C . ARG A 1 95 ? 4.165 -14.207 3.924 1.00 93.44 95 ARG A C 1
ATOM 696 O O . ARG A 1 95 ? 4.998 -13.511 4.501 1.00 93.44 95 ARG A O 1
ATOM 703 N N . VAL A 1 96 ? 3.709 -13.965 2.702 1.00 94.25 96 VAL A N 1
ATOM 704 C CA . VAL A 1 96 ? 4.061 -12.791 1.899 1.00 94.25 96 VAL A CA 1
ATOM 705 C C . VAL A 1 96 ? 2.843 -11.886 1.778 1.00 94.25 96 VAL A C 1
ATOM 707 O O . VAL A 1 96 ? 1.734 -12.354 1.531 1.00 94.25 96 VAL A O 1
ATOM 710 N N . SER A 1 97 ? 3.040 -10.584 1.967 1.00 92.56 97 SER A N 1
ATOM 711 C CA . SER A 1 97 ? 2.017 -9.584 1.670 1.00 92.56 97 SER A CA 1
ATOM 712 C C . SER A 1 97 ? 1.931 -9.377 0.162 1.00 92.56 97 SER A C 1
ATOM 714 O O . SER A 1 97 ? 2.928 -9.011 -0.460 1.00 92.56 97 SER A O 1
ATOM 716 N N . VAL A 1 98 ? 0.743 -9.571 -0.403 1.00 94.81 98 VAL A N 1
ATOM 717 C CA . VAL A 1 98 ? 0.445 -9.283 -1.810 1.00 94.81 98 VAL A CA 1
ATOM 718 C C . VAL A 1 98 ? -0.517 -8.093 -1.914 1.00 94.81 98 VAL A C 1
ATOM 720 O O . VAL A 1 98 ? -1.313 -7.893 -0.992 1.00 94.81 98 VAL A O 1
ATOM 723 N N . PRO A 1 99 ? -0.467 -7.305 -3.003 1.00 93.44 99 PRO A N 1
ATOM 724 C CA . PRO A 1 99 ? -1.378 -6.181 -3.203 1.00 93.44 99 PRO A CA 1
ATOM 725 C C . PRO A 1 99 ? -2.839 -6.629 -3.239 1.00 93.44 99 PRO A C 1
ATOM 727 O O . PRO A 1 99 ? -3.182 -7.625 -3.888 1.00 93.44 99 PRO A O 1
ATOM 730 N N . LEU A 1 100 ? -3.698 -5.858 -2.577 1.00 94.25 100 LEU A N 1
ATOM 731 C CA . LEU A 1 100 ? -5.146 -6.029 -2.619 1.00 94.25 100 LEU A CA 1
ATOM 732 C C . LEU A 1 100 ? -5.745 -5.013 -3.598 1.00 94.25 100 LEU A C 1
ATOM 734 O O . LEU A 1 100 ? -5.296 -3.869 -3.613 1.00 94.25 100 LEU A O 1
ATOM 738 N N . PRO A 1 101 ? -6.737 -5.402 -4.416 1.00 95.81 101 PRO A N 1
ATOM 739 C CA . PRO A 1 101 ? -7.402 -4.453 -5.292 1.00 95.81 101 PRO A CA 1
ATOM 740 C C . PRO A 1 101 ? -8.209 -3.425 -4.486 1.00 95.81 101 PRO A C 1
ATOM 742 O O . PRO A 1 101 ? -8.817 -3.760 -3.466 1.00 95.81 101 PRO A O 1
ATOM 745 N N . ASN A 1 102 ? -8.242 -2.193 -4.984 1.00 96.19 102 ASN A N 1
ATOM 746 C CA . ASN A 1 102 ? -9.133 -1.131 -4.531 1.00 96.19 102 ASN A CA 1
ATOM 747 C C . ASN A 1 102 ? -10.590 -1.399 -4.987 1.00 96.19 102 ASN A C 1
ATOM 749 O O . ASN A 1 102 ? -10.883 -2.421 -5.619 1.00 96.19 102 ASN A O 1
ATOM 753 N N . THR A 1 103 ? -11.523 -0.489 -4.691 1.00 97.19 103 THR A N 1
ATOM 754 C CA . THR A 1 103 ? -12.940 -0.639 -5.083 1.00 97.19 103 THR A CA 1
ATOM 755 C C . THR A 1 103 ? -13.173 -0.661 -6.595 1.00 97.19 103 THR A C 1
ATOM 757 O O . THR A 1 103 ? -14.193 -1.188 -7.035 1.00 97.19 103 THR A O 1
ATOM 760 N N . ASP A 1 104 ? -12.224 -0.150 -7.381 1.00 96.38 104 ASP A N 1
ATOM 761 C CA . ASP A 1 104 ? -12.248 -0.147 -8.847 1.00 96.38 104 ASP A CA 1
ATOM 762 C C . ASP A 1 104 ? -11.539 -1.377 -9.453 1.00 96.38 104 ASP A C 1
ATOM 764 O O . ASP A 1 104 ? -11.506 -1.556 -10.672 1.00 96.38 104 ASP A O 1
ATOM 768 N N . GLY A 1 105 ? -11.009 -2.275 -8.613 1.00 95.94 105 GLY A N 1
ATOM 769 C CA . GLY A 1 105 ? -10.306 -3.486 -9.037 1.00 95.94 105 GLY A CA 1
ATOM 770 C C . GLY A 1 105 ? -8.817 -3.282 -9.341 1.00 95.94 105 GLY A C 1
ATOM 771 O O . GLY A 1 105 ? -8.160 -4.210 -9.819 1.00 95.94 105 GLY A O 1
ATOM 772 N N . GLU A 1 106 ? -8.268 -2.099 -9.067 1.00 94.12 106 GLU A N 1
ATOM 773 C CA . GLU A 1 106 ? -6.876 -1.749 -9.346 1.00 94.12 106 GLU A CA 1
ATOM 774 C C . GLU A 1 106 ? -5.971 -2.105 -8.160 1.00 94.12 106 GLU A C 1
ATOM 776 O O . GLU A 1 106 ? -6.305 -1.839 -7.010 1.00 94.12 106 GLU A O 1
ATOM 781 N N . LYS A 1 107 ? -4.799 -2.692 -8.429 1.00 92.06 107 LYS A N 1
ATOM 782 C CA . LYS A 1 107 ? -3.808 -3.050 -7.392 1.00 92.06 107 LYS A CA 1
ATOM 783 C C . LYS A 1 107 ? -2.854 -1.912 -7.020 1.00 92.06 107 LYS A C 1
ATOM 785 O O . LYS A 1 107 ? -2.088 -2.056 -6.079 1.00 92.06 107 LYS A O 1
ATOM 790 N N . CYS A 1 108 ? -2.865 -0.833 -7.796 1.00 92.69 108 CYS A N 1
ATOM 791 C CA . CYS A 1 108 ? -2.009 0.325 -7.605 1.00 92.69 108 CYS A CA 1
ATOM 792 C C . CYS A 1 108 ? -2.826 1.568 -7.945 1.00 92.69 108 CYS A C 1
ATOM 794 O O . CYS A 1 108 ? -3.226 1.755 -9.093 1.00 92.69 108 CYS A O 1
ATOM 796 N N . THR A 1 109 ? -3.094 2.387 -6.936 1.00 94.44 109 THR A N 1
ATOM 797 C CA . THR A 1 109 ? -3.970 3.552 -7.037 1.00 94.44 109 THR A CA 1
ATOM 798 C C . THR A 1 109 ? -3.128 4.820 -7.034 1.00 94.44 109 THR A C 1
ATOM 800 O O . THR A 1 109 ? -2.354 5.058 -6.107 1.00 94.44 109 THR A O 1
ATOM 803 N N . ALA A 1 110 ? -3.279 5.660 -8.057 1.00 93.31 110 ALA A N 1
ATOM 804 C CA . ALA A 1 110 ? -2.631 6.966 -8.101 1.00 93.31 110 ALA A CA 1
ATOM 805 C C . ALA A 1 110 ? -3.389 7.978 -7.224 1.00 93.31 110 ALA A C 1
ATOM 807 O O . ALA A 1 110 ? -4.572 8.236 -7.440 1.00 93.31 110 ALA A O 1
ATOM 808 N N . VAL A 1 111 ? -2.694 8.597 -6.269 1.00 91.31 111 VAL A N 1
ATOM 809 C CA . VAL A 1 111 ? -3.239 9.615 -5.361 1.00 91.31 111 VAL A CA 1
ATOM 810 C C . VAL A 1 111 ? -2.497 10.935 -5.570 1.00 91.31 111 VAL A C 1
ATOM 812 O O . VAL A 1 111 ? -1.290 11.048 -5.338 1.00 91.31 111 VAL A O 1
ATOM 815 N N . THR A 1 112 ? -3.224 11.962 -6.006 1.00 88.69 112 THR A N 1
ATOM 816 C CA . THR A 1 112 ? -2.686 13.313 -6.234 1.00 88.69 112 THR A CA 1
ATOM 817 C C . THR A 1 112 ? -2.908 14.223 -5.029 1.00 88.69 112 THR A C 1
ATOM 819 O O . THR A 1 112 ? -3.948 14.141 -4.381 1.00 88.69 112 THR A O 1
ATOM 822 N N . GLY A 1 113 ? -1.973 15.139 -4.758 1.00 84.56 113 GLY A N 1
ATOM 823 C CA . GLY A 1 113 ? -2.108 16.137 -3.683 1.00 84.56 113 GLY A CA 1
ATOM 824 C C . GLY A 1 113 ? -1.759 15.623 -2.281 1.00 84.56 113 GLY A C 1
ATOM 825 O O . GLY A 1 113 ? -1.868 16.369 -1.312 1.00 84.56 113 GLY A O 1
ATOM 826 N N . LEU A 1 114 ? -1.316 14.367 -2.177 1.00 85.75 114 LEU A N 1
ATOM 827 C CA . LEU A 1 114 ? -0.830 13.758 -0.938 1.00 85.75 114 LEU A CA 1
ATOM 828 C C . LEU A 1 114 ? 0.622 14.152 -0.619 1.00 85.75 114 LEU A C 1
ATOM 830 O O . LEU A 1 114 ? 0.993 14.306 0.541 1.00 85.75 114 LEU A O 1
ATOM 834 N N . VAL A 1 115 ? 1.429 14.301 -1.667 1.00 83.69 115 VAL A N 1
ATOM 835 C CA . VAL A 1 115 ? 2.846 14.685 -1.670 1.00 83.69 115 VAL A CA 1
ATOM 836 C C . VAL A 1 115 ? 3.112 15.552 -2.903 1.00 83.69 115 VAL A C 1
ATOM 838 O O . VAL A 1 115 ? 2.245 15.665 -3.773 1.00 83.69 115 VAL A O 1
ATOM 841 N N . ASP A 1 116 ? 4.307 16.130 -3.015 1.00 80.50 116 ASP A N 1
ATOM 842 C CA . ASP A 1 116 ? 4.738 16.764 -4.262 1.00 80.50 116 ASP A CA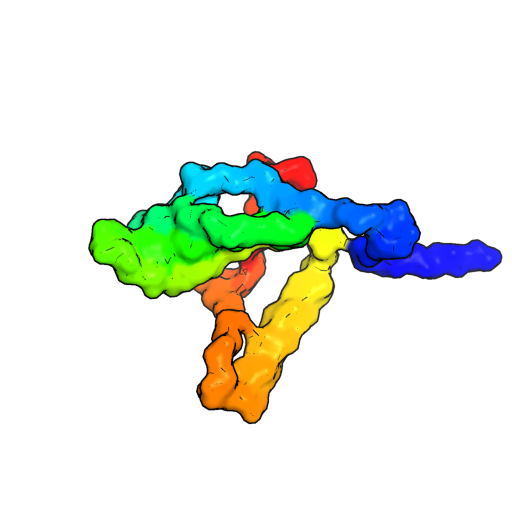 1
ATOM 843 C C . ASP A 1 116 ? 4.824 15.703 -5.373 1.00 80.50 116 ASP A C 1
ATOM 845 O O . ASP A 1 116 ? 5.692 14.830 -5.362 1.00 80.50 116 ASP A O 1
ATOM 849 N N . GLY A 1 117 ? 3.887 15.762 -6.322 1.00 81.56 117 GLY A N 1
ATOM 850 C CA . GLY A 1 117 ? 3.744 14.782 -7.398 1.00 81.56 117 GLY A CA 1
ATOM 851 C C . GLY A 1 117 ? 2.585 13.806 -7.183 1.00 81.56 117 GLY A C 1
ATOM 852 O O . GLY A 1 117 ? 1.562 14.139 -6.585 1.00 81.56 117 GLY A O 1
ATOM 853 N N . THR A 1 118 ? 2.718 12.608 -7.753 1.00 85.19 118 THR A N 1
ATOM 854 C CA . THR A 1 118 ? 1.740 11.519 -7.610 1.00 85.19 118 THR A CA 1
ATOM 855 C C . THR A 1 118 ? 2.299 10.487 -6.644 1.00 85.19 118 THR A C 1
ATOM 857 O O . THR A 1 118 ? 3.404 9.990 -6.852 1.00 85.19 118 THR A O 1
ATOM 860 N N . ALA A 1 119 ? 1.540 10.174 -5.597 1.00 89.38 119 ALA A N 1
ATOM 861 C CA . ALA A 1 119 ? 1.804 9.016 -4.758 1.00 89.38 119 ALA A CA 1
ATOM 862 C C . ALA A 1 119 ? 1.061 7.802 -5.316 1.00 89.38 119 ALA A C 1
ATOM 864 O O . ALA A 1 119 ? 0.003 7.949 -5.926 1.00 89.38 119 ALA A O 1
ATOM 865 N N . TYR A 1 120 ? 1.594 6.613 -5.065 1.00 93.38 120 TYR A N 1
ATOM 866 C CA . TYR A 1 120 ? 0.919 5.359 -5.381 1.00 93.38 120 TYR A CA 1
ATOM 867 C C . TYR A 1 120 ? 0.649 4.586 -4.097 1.00 93.38 120 TYR A C 1
ATOM 869 O O . TYR A 1 120 ? 1.510 4.558 -3.210 1.00 93.38 120 TYR A O 1
ATOM 877 N N . VAL A 1 121 ? -0.542 3.996 -4.006 1.00 91.94 121 VAL A N 1
ATOM 878 C CA . VAL A 1 121 ? -1.009 3.203 -2.858 1.00 91.94 121 VAL A CA 1
ATOM 879 C C . VAL A 1 121 ? -1.618 1.877 -3.265 1.00 91.94 121 VAL A C 1
ATOM 881 O O . VAL A 1 121 ? -2.047 1.766 -4.437 1.00 91.94 121 VAL A O 1
#